Protein AF-A0AAC8Z2U7-F1 (afdb_monomer_lite)

Radius of gyration: 31.98 Å; chains: 1; bounding box: 55×46×84 Å

Organism: Sphingopyxis macrogoltabida (NCBI:txid33050)

Foldseek 3Di:
DDDDPVNVVVVVVVVVVVPPDPPDPCVCVVVVVCVVVVDDDPDDDDPDDDPPPDVVVVVVVVVCVVVVVDDDDDDDDPDDPPPDDDD

pLDDT: mean 77.73, std 10.02, range [45.53, 93.25]

Secondary structure (DSSP, 8-state):
----HHHHHHHHHHHHHGGGS---TTTTHHHHHHHHHT---SS---SSPPP---HHHHHHHHHHHHHT-PPPPP-------------

Sequence (87 aa):
MNIDRRIAAAAGLALIAAGCTPTDATFGNAVRQTMAAQVVNPDPQYDDPVPTTEGAKGAEAVERYRTDKVKQPDTIRTTDTDTGSPR

Structure (mmCIF, N/CA/C/O backbone):
data_AF-A0AAC8Z2U7-F1
#
_entry.id   AF-A0AAC8Z2U7-F1
#
loop_
_atom_site.group_PDB
_atom_site.id
_atom_site.type_symbol
_atom_site.label_atom_id
_atom_site.label_alt_id
_atom_site.label_comp_id
_atom_site.label_asym_id
_atom_site.label_entity_id
_atom_site.label_seq_id
_atom_site.pdbx_PDB_ins_code
_atom_site.Cartn_x
_atom_site.Cartn_y
_atom_site.Cartn_z
_atom_site.occupancy
_atom_site.B_iso_or_equiv
_atom_site.auth_seq_id
_atom_site.auth_comp_id
_atom_site.auth_asym_id
_atom_site.auth_atom_id
_atom_site.pdbx_PDB_model_num
ATOM 1 N N . MET A 1 1 ? 16.432 18.977 -58.184 1.00 47.19 1 MET A N 1
ATOM 2 C CA . MET A 1 1 ? 15.819 19.161 -56.852 1.00 47.19 1 MET A CA 1
ATOM 3 C C . MET A 1 1 ? 16.960 19.178 -55.846 1.00 47.19 1 MET A C 1
ATOM 5 O O . MET A 1 1 ? 17.498 18.121 -55.552 1.00 47.19 1 MET A O 1
ATOM 9 N N . ASN A 1 2 ? 17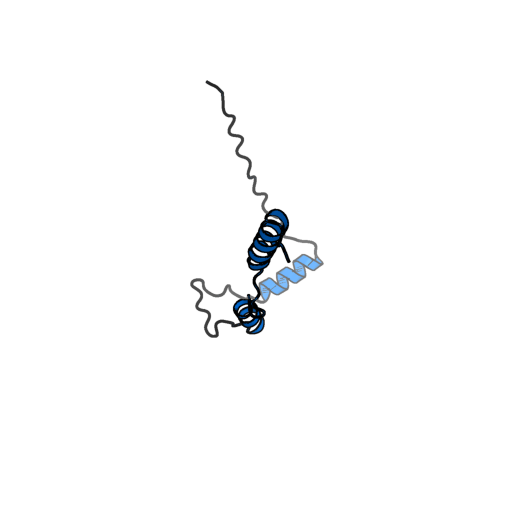.411 20.357 -55.414 1.00 63.09 2 ASN A N 1
ATOM 10 C CA . ASN A 1 2 ? 18.570 20.466 -54.525 1.00 63.09 2 ASN A CA 1
ATOM 11 C C . ASN A 1 2 ? 18.045 20.585 -53.097 1.00 63.09 2 ASN A C 1
ATOM 13 O O . ASN A 1 2 ? 17.501 21.622 -52.728 1.00 63.09 2 ASN A O 1
ATOM 17 N N . ILE A 1 3 ? 18.135 19.500 -52.331 1.00 73.88 3 ILE A N 1
ATOM 18 C CA . ILE A 1 3 ? 17.773 19.518 -50.914 1.00 73.88 3 ILE A CA 1
ATOM 19 C C . ILE A 1 3 ? 18.819 20.369 -50.194 1.00 73.88 3 ILE A C 1
ATOM 21 O O . ILE A 1 3 ? 20.006 20.043 -50.195 1.00 73.88 3 ILE A O 1
ATOM 25 N N . ASP A 1 4 ? 18.377 21.480 -49.609 1.00 81.94 4 ASP A N 1
ATOM 26 C CA . ASP A 1 4 ? 19.232 22.353 -48.814 1.00 81.94 4 ASP A CA 1
ATOM 27 C C . ASP A 1 4 ? 19.768 21.571 -47.605 1.00 81.94 4 ASP A C 1
ATOM 29 O O . ASP A 1 4 ? 19.011 20.935 -46.864 1.00 81.94 4 ASP A O 1
ATOM 33 N N . ARG A 1 5 ? 21.088 21.617 -47.391 1.00 80.56 5 ARG A N 1
ATOM 34 C CA . ARG A 1 5 ? 21.777 20.903 -46.307 1.00 80.56 5 ARG A CA 1
ATOM 35 C C . ARG A 1 5 ? 21.204 21.258 -44.933 1.00 80.56 5 ARG A C 1
ATOM 37 O O . ARG A 1 5 ? 21.227 20.425 -44.032 1.00 80.56 5 ARG A O 1
ATOM 44 N N . ARG A 1 6 ? 20.660 22.470 -44.776 1.00 81.94 6 ARG A N 1
ATOM 45 C CA . ARG A 1 6 ? 19.981 22.908 -43.545 1.00 81.94 6 ARG A CA 1
ATOM 46 C C . ARG A 1 6 ? 18.641 22.202 -43.344 1.00 81.94 6 ARG A C 1
ATOM 48 O O . ARG A 1 6 ? 18.333 21.795 -42.229 1.00 81.94 6 ARG A O 1
ATOM 55 N N . ILE A 1 7 ? 17.885 22.002 -44.424 1.00 83.38 7 ILE A N 1
ATOM 56 C CA . ILE A 1 7 ? 16.608 21.277 -44.407 1.00 83.38 7 ILE A CA 1
ATOM 57 C C . ILE A 1 7 ? 16.854 19.787 -44.147 1.00 83.38 7 ILE A C 1
ATOM 59 O O . ILE A 1 7 ? 16.167 19.192 -43.322 1.00 83.38 7 ILE A O 1
ATOM 63 N N . ALA A 1 8 ? 17.882 19.199 -44.769 1.00 83.25 8 ALA A N 1
ATOM 64 C CA . ALA A 1 8 ? 18.280 17.815 -44.506 1.00 83.25 8 ALA A CA 1
ATOM 65 C C . ALA A 1 8 ? 18.695 17.593 -43.040 1.00 83.25 8 ALA A C 1
ATOM 67 O O . ALA A 1 8 ? 18.279 16.614 -42.422 1.00 83.25 8 ALA A O 1
ATOM 68 N N . ALA A 1 9 ? 19.472 18.517 -42.464 1.00 84.56 9 ALA A N 1
ATOM 69 C CA . ALA A 1 9 ? 19.888 18.437 -41.065 1.00 84.56 9 ALA A CA 1
ATOM 70 C C . ALA A 1 9 ? 18.704 18.581 -40.092 1.00 84.56 9 ALA A C 1
ATOM 72 O O . ALA A 1 9 ? 18.605 17.821 -39.130 1.00 84.56 9 ALA A O 1
ATOM 73 N N . ALA A 1 10 ? 17.778 19.508 -40.360 1.00 83.81 10 ALA A N 1
ATOM 74 C CA . ALA A 1 10 ? 16.582 19.698 -39.542 1.00 83.81 10 ALA A CA 1
ATOM 75 C C . ALA A 1 10 ? 15.639 18.482 -39.595 1.00 83.81 10 ALA A C 1
ATOM 77 O O . ALA A 1 10 ? 15.146 18.039 -38.558 1.00 83.81 10 ALA A O 1
ATOM 78 N N . ALA A 1 11 ? 15.437 17.898 -40.781 1.00 83.62 11 ALA A N 1
ATOM 79 C CA . ALA A 1 11 ? 14.627 16.692 -40.947 1.00 83.62 11 ALA A CA 1
ATOM 80 C C . ALA A 1 11 ? 15.252 15.470 -40.249 1.00 83.62 11 ALA A C 1
ATOM 82 O O . ALA A 1 11 ? 14.544 14.701 -39.601 1.00 83.62 11 ALA A O 1
ATOM 83 N N . GLY A 1 12 ? 16.580 15.318 -40.320 1.00 84.00 12 GLY A N 1
ATOM 84 C CA . GLY A 1 12 ? 17.299 14.260 -39.608 1.00 84.00 12 GLY A CA 1
ATOM 85 C C . GLY A 1 12 ? 17.175 14.379 -38.086 1.00 84.00 12 GLY A C 1
ATOM 86 O O . GLY A 1 12 ? 16.901 13.389 -37.413 1.00 84.00 12 GLY A O 1
ATOM 87 N N . LEU A 1 13 ? 17.298 15.593 -37.540 1.00 81.38 13 LEU A N 1
ATOM 88 C CA . LEU A 1 13 ? 17.149 15.834 -36.102 1.00 81.38 13 LEU A CA 1
ATOM 89 C C . LEU A 1 13 ? 15.721 15.543 -35.610 1.00 81.38 13 LEU A C 1
ATOM 91 O O . LEU A 1 13 ? 15.548 14.957 -34.543 1.00 81.38 13 LEU A O 1
ATOM 95 N N . ALA A 1 14 ? 14.704 15.906 -36.397 1.00 79.25 14 ALA A N 1
ATOM 96 C CA . ALA A 1 14 ? 13.304 15.642 -36.067 1.00 79.25 14 ALA A CA 1
ATOM 9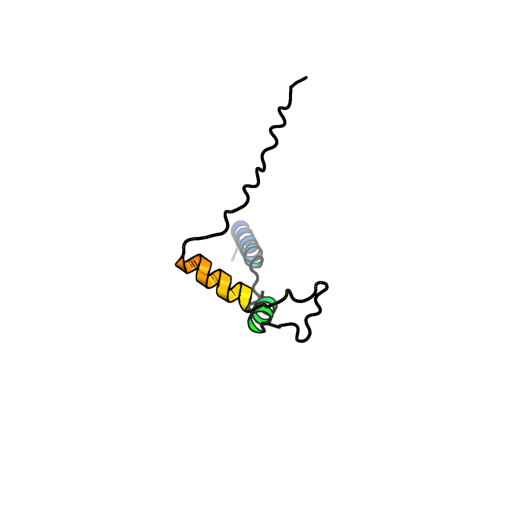7 C C . ALA A 1 14 ? 12.985 14.136 -36.008 1.00 79.25 14 ALA A C 1
ATOM 99 O O . ALA A 1 14 ? 12.258 13.697 -35.118 1.00 79.25 14 ALA A O 1
ATOM 100 N N . LEU A 1 15 ? 13.568 13.334 -36.907 1.00 77.88 15 LEU A N 1
ATOM 101 C CA . LEU A 1 15 ? 13.417 11.874 -36.897 1.00 77.88 15 LEU A CA 1
ATOM 102 C C . LEU A 1 15 ? 14.075 11.226 -35.673 1.00 77.88 15 LEU A C 1
ATOM 104 O O . LEU A 1 15 ? 13.513 10.300 -35.096 1.00 77.88 15 LEU A O 1
ATOM 108 N N . ILE A 1 16 ? 15.236 11.729 -35.247 1.00 78.25 16 ILE A N 1
ATOM 109 C CA . ILE A 1 16 ? 15.936 11.228 -34.055 1.00 78.25 16 ILE A CA 1
ATOM 110 C C . ILE A 1 16 ? 15.159 11.592 -32.780 1.00 78.25 16 ILE A C 1
ATOM 112 O O . ILE A 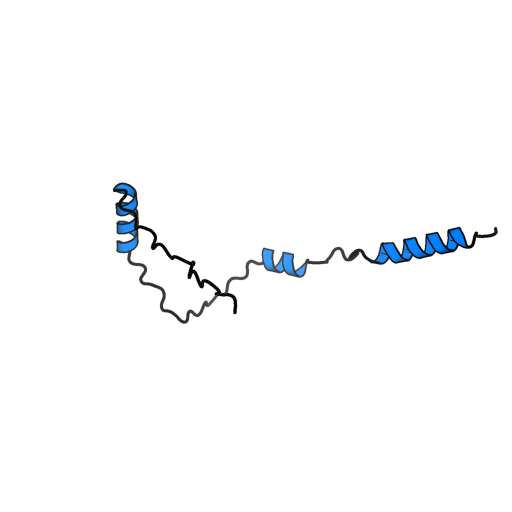1 16 ? 15.006 10.757 -31.891 1.00 78.25 16 ILE A O 1
ATOM 116 N N . ALA A 1 17 ? 14.611 12.809 -32.702 1.00 72.19 17 ALA A N 1
ATOM 117 C CA . ALA A 1 17 ? 13.827 13.258 -31.550 1.00 72.19 17 ALA A CA 1
ATOM 118 C C . ALA A 1 17 ? 12.508 12.478 -31.372 1.00 72.19 17 ALA A C 1
ATOM 120 O O . ALA A 1 17 ? 12.053 12.289 -30.244 1.00 72.19 17 ALA A O 1
ATOM 121 N N . ALA A 1 18 ? 11.915 11.980 -32.461 1.00 70.25 18 ALA A N 1
ATOM 122 C CA . ALA A 1 18 ? 10.690 11.181 -32.418 1.00 70.25 18 ALA A CA 1
ATOM 123 C C . ALA A 1 18 ? 10.889 9.753 -31.864 1.00 70.25 18 ALA A C 1
ATOM 125 O O . ALA A 1 18 ? 9.906 9.092 -31.540 1.00 70.25 18 ALA A O 1
ATOM 126 N N . GLY A 1 19 ? 12.131 9.273 -31.726 1.00 67.38 19 GLY A N 1
ATOM 127 C CA . GLY A 1 19 ? 12.435 7.929 -31.216 1.00 67.38 19 GLY A CA 1
ATOM 128 C C . GLY A 1 19 ? 12.443 7.791 -29.687 1.00 67.38 19 GLY A C 1
ATOM 129 O O . GLY A 1 19 ? 12.541 6.676 -29.186 1.00 67.38 19 GLY A O 1
ATOM 130 N N . CYS A 1 20 ? 12.350 8.896 -28.936 1.00 67.69 20 CYS A N 1
ATOM 131 C CA . CYS A 1 20 ? 12.421 8.882 -27.468 1.00 67.69 20 CYS A CA 1
ATOM 132 C C . CYS A 1 20 ? 11.077 8.623 -26.765 1.00 67.69 20 CYS A C 1
ATOM 134 O O . CYS A 1 20 ? 11.021 8.665 -25.535 1.00 67.69 20 CYS A O 1
ATOM 136 N N . THR A 1 21 ? 9.990 8.368 -27.497 1.00 67.12 21 THR A N 1
ATOM 137 C CA . THR A 1 21 ? 8.717 7.972 -26.883 1.00 67.12 21 THR A CA 1
ATOM 138 C C . THR A 1 21 ? 8.624 6.445 -26.827 1.00 67.12 21 THR A C 1
ATOM 140 O O . THR A 1 21 ? 8.964 5.779 -27.807 1.00 67.12 21 THR A O 1
ATOM 143 N N . PRO A 1 22 ? 8.176 5.841 -25.709 1.00 66.50 22 PRO A N 1
ATOM 144 C CA . PRO A 1 22 ? 7.852 4.422 -25.709 1.00 66.50 22 PRO A CA 1
ATOM 145 C C . PRO A 1 22 ? 6.670 4.214 -26.665 1.00 66.50 22 PRO A C 1
ATOM 147 O O . PRO A 1 22 ? 5.539 4.588 -26.366 1.00 66.50 22 PRO A O 1
ATOM 150 N N . THR A 1 23 ? 6.944 3.667 -27.849 1.00 68.56 23 THR A N 1
ATOM 151 C CA . THR A 1 23 ? 5.944 3.365 -28.889 1.00 68.56 23 THR A CA 1
ATOM 152 C C . THR A 1 23 ? 5.203 2.056 -28.630 1.00 68.56 23 THR A C 1
ATOM 154 O O . THR A 1 23 ? 4.243 1.735 -29.330 1.00 68.56 23 THR A O 1
ATOM 157 N N . ASP A 1 24 ? 5.630 1.297 -27.620 1.00 75.75 24 ASP A N 1
ATOM 158 C CA . ASP A 1 24 ? 4.998 0.047 -27.239 1.00 75.75 24 ASP A CA 1
ATOM 159 C C . ASP A 1 24 ? 3.716 0.305 -26.436 1.00 75.75 24 ASP A C 1
ATOM 161 O O . ASP A 1 24 ? 3.746 0.673 -25.259 1.00 75.75 24 ASP A O 1
ATOM 165 N N . ALA A 1 25 ? 2.570 0.055 -27.073 1.00 78.81 25 ALA A N 1
ATOM 166 C CA . ALA A 1 25 ? 1.254 0.136 -26.444 1.00 78.81 25 ALA A CA 1
ATOM 167 C C . ALA A 1 25 ? 1.108 -0.813 -25.240 1.00 78.81 25 ALA A C 1
ATOM 169 O O . ALA A 1 25 ? 0.229 -0.615 -24.398 1.00 78.81 25 ALA A O 1
ATOM 170 N N . THR A 1 26 ? 1.964 -1.836 -25.140 1.00 82.25 26 THR A N 1
ATOM 171 C CA . THR A 1 26 ? 1.957 -2.791 -24.029 1.00 82.25 26 THR A CA 1
ATOM 172 C C . THR A 1 26 ? 2.845 -2.376 -22.855 1.00 82.25 26 THR A C 1
ATOM 174 O O . THR A 1 26 ? 2.869 -3.066 -21.831 1.00 82.25 26 THR A O 1
ATOM 177 N N . PHE A 1 27 ? 3.491 -1.206 -22.921 1.00 84.19 27 PHE A N 1
ATOM 178 C CA . PHE A 1 27 ? 4.313 -0.701 -21.829 1.00 84.19 27 PHE A CA 1
ATOM 179 C C . PHE A 1 27 ? 3.499 -0.598 -20.527 1.00 84.19 27 PHE A C 1
ATOM 181 O O . PHE A 1 27 ? 2.433 0.027 -20.459 1.00 84.19 27 PHE A O 1
ATOM 188 N N . GLY A 1 28 ? 3.992 -1.260 -19.478 1.00 86.38 28 GLY A N 1
ATOM 189 C CA . GLY A 1 28 ? 3.331 -1.342 -18.172 1.00 86.38 28 GLY A CA 1
ATOM 190 C C . GLY A 1 28 ? 2.175 -2.346 -18.081 1.00 86.38 28 GLY A C 1
ATOM 191 O O . GLY A 1 28 ? 1.528 -2.413 -17.038 1.00 86.38 28 GLY A O 1
ATOM 192 N N . ASN A 1 29 ? 1.900 -3.146 -19.119 1.00 88.44 29 ASN A N 1
ATOM 193 C CA . ASN A 1 29 ? 0.823 -4.141 -19.087 1.00 88.44 29 ASN A CA 1
ATOM 194 C C . ASN A 1 29 ? 1.030 -5.189 -17.981 1.00 88.44 29 ASN A C 1
ATOM 196 O O . ASN A 1 29 ? 0.080 -5.505 -17.278 1.00 88.44 29 ASN A O 1
ATOM 200 N N . ALA A 1 30 ? 2.270 -5.624 -17.733 1.00 86.56 30 ALA A N 1
ATOM 201 C CA . ALA A 1 30 ? 2.583 -6.529 -16.623 1.00 86.56 30 ALA A CA 1
ATOM 202 C C . ALA A 1 30 ? 2.154 -5.950 -15.260 1.00 86.56 30 ALA A C 1
ATOM 204 O O . ALA A 1 30 ? 1.516 -6.637 -14.472 1.00 86.56 30 ALA A O 1
ATOM 205 N N . VAL A 1 31 ? 2.416 -4.662 -15.003 1.00 88.06 31 VAL A N 1
ATOM 206 C CA . VAL A 1 31 ? 1.991 -3.992 -13.760 1.00 88.06 31 VAL A CA 1
ATOM 207 C C . VAL A 1 31 ? 0.466 -3.914 -13.681 1.00 88.06 31 VAL A C 1
ATOM 209 O O . VAL A 1 31 ? -0.109 -4.216 -12.639 1.00 88.06 31 VAL A O 1
ATOM 212 N N . ARG A 1 32 ? -0.209 -3.561 -14.783 1.00 88.06 32 ARG A N 1
ATOM 213 C CA . ARG A 1 32 ? -1.681 -3.512 -14.842 1.00 88.06 32 ARG A CA 1
ATOM 214 C C . ARG A 1 32 ? -2.310 -4.887 -14.610 1.00 88.06 32 ARG A C 1
ATOM 216 O O . ARG A 1 32 ? -3.292 -4.981 -13.883 1.00 88.06 32 ARG A O 1
ATOM 223 N N . GLN A 1 33 ? -1.727 -5.940 -15.176 1.00 89.94 33 GLN A N 1
ATOM 224 C CA . GLN A 1 33 ? -2.162 -7.322 -14.984 1.00 89.94 33 GLN A CA 1
ATOM 225 C C . GLN A 1 33 ? -1.948 -7.783 -13.542 1.00 89.94 33 GLN A C 1
ATOM 227 O O . GLN A 1 33 ? -2.871 -8.331 -12.948 1.00 89.94 33 GLN A O 1
ATOM 232 N N . THR A 1 34 ? -0.791 -7.498 -12.942 1.00 87.00 34 THR A N 1
ATOM 233 C CA . THR A 1 34 ? -0.529 -7.810 -11.529 1.00 87.00 34 THR A CA 1
ATOM 234 C C . THR A 1 34 ? -1.492 -7.069 -10.600 1.00 87.00 34 THR A C 1
ATOM 236 O O . THR A 1 34 ? -2.037 -7.677 -9.681 1.00 87.00 34 THR A O 1
ATOM 239 N N . MET A 1 35 ? -1.765 -5.784 -10.859 1.00 86.12 35 MET A N 1
ATOM 240 C CA . MET A 1 35 ? -2.760 -5.018 -10.095 1.00 86.12 35 MET A CA 1
ATOM 241 C C . MET A 1 35 ? -4.175 -5.591 -10.245 1.00 86.12 35 MET A C 1
ATOM 243 O O . MET A 1 35 ? -4.911 -5.654 -9.264 1.00 86.12 35 MET A O 1
ATOM 247 N N . ALA A 1 36 ? -4.560 -6.019 -11.450 1.00 86.56 36 ALA A N 1
ATOM 248 C CA . ALA A 1 36 ? -5.872 -6.610 -11.707 1.00 86.56 36 ALA A CA 1
ATOM 249 C C . ALA A 1 36 ? -6.032 -8.001 -11.076 1.00 86.56 36 ALA A C 1
ATOM 251 O O . ALA A 1 36 ? -7.125 -8.352 -10.642 1.00 86.56 36 ALA A O 1
ATOM 252 N N . ALA A 1 37 ? -4.955 -8.784 -11.015 1.00 87.69 37 ALA A N 1
ATOM 253 C CA . ALA A 1 37 ? -4.986 -10.144 -10.495 1.00 87.69 37 ALA A CA 1
ATOM 254 C C . ALA A 1 37 ? -5.188 -10.212 -8.973 1.00 87.69 37 ALA A C 1
ATOM 256 O O . ALA A 1 37 ? -5.627 -11.250 -8.491 1.00 87.69 37 ALA A O 1
ATOM 257 N N . GLN A 1 38 ? -4.865 -9.137 -8.234 1.00 84.25 38 GLN A N 1
ATOM 258 C CA . GLN A 1 38 ? -5.005 -9.048 -6.769 1.00 84.25 38 GLN A CA 1
ATOM 259 C C . GLN A 1 38 ? -4.573 -10.340 -6.053 1.00 84.25 38 GLN A C 1
ATOM 261 O O . GLN A 1 38 ? -5.298 -10.875 -5.218 1.00 84.25 38 GLN A O 1
ATOM 266 N N . VAL A 1 39 ? -3.414 -10.891 -6.428 1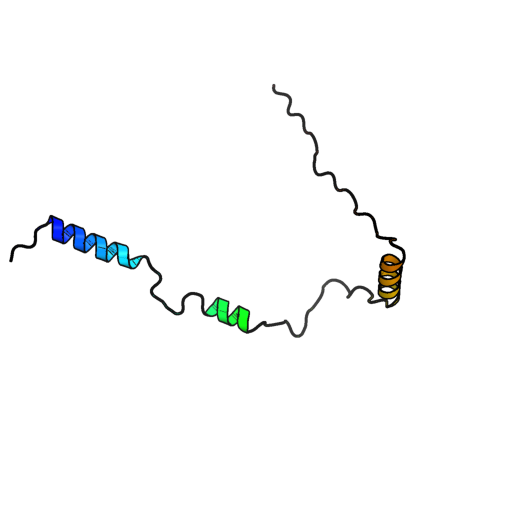.00 82.31 39 VAL A N 1
ATOM 267 C CA . VAL A 1 39 ? -2.990 -12.210 -5.944 1.00 82.31 39 VAL A CA 1
ATOM 268 C C . VAL A 1 39 ? -2.720 -12.140 -4.442 1.00 82.31 39 VAL A C 1
ATOM 270 O O . VAL A 1 39 ? -1.780 -11.480 -4.000 1.00 82.31 39 VAL A O 1
ATOM 273 N N . VAL A 1 40 ? -3.548 -12.835 -3.665 1.00 82.38 40 VAL A N 1
AT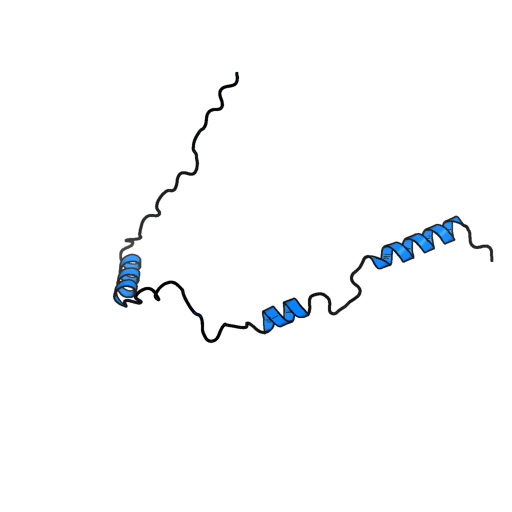OM 274 C CA . VAL A 1 40 ? -3.380 -13.015 -2.219 1.00 82.38 40 VAL A CA 1
ATOM 275 C C . VAL A 1 40 ? -2.666 -14.343 -1.974 1.00 82.38 40 VAL A C 1
ATOM 277 O O . VAL A 1 40 ? -2.967 -15.336 -2.637 1.00 82.38 40 VAL A O 1
ATOM 280 N N . ASN A 1 41 ? -1.721 -14.373 -1.031 1.00 82.94 41 ASN A N 1
ATOM 281 C CA . ASN A 1 41 ? -1.097 -15.622 -0.596 1.00 82.94 41 ASN A CA 1
ATOM 282 C C . ASN A 1 41 ? -2.165 -16.516 0.074 1.00 82.94 41 ASN A C 1
ATOM 284 O O . ASN A 1 41 ? -2.719 -16.090 1.090 1.00 82.94 41 ASN A O 1
ATOM 288 N N . PRO A 1 42 ? -2.469 -17.717 -0.462 1.00 81.50 42 PRO A N 1
ATOM 289 C CA . PRO A 1 42 ? -3.483 -18.599 0.116 1.00 81.50 42 PRO A CA 1
ATOM 290 C C . PRO A 1 42 ? -3.084 -19.164 1.485 1.00 81.50 42 PRO A C 1
ATOM 292 O O . PRO A 1 42 ? -3.966 -19.558 2.242 1.00 81.50 42 PRO A O 1
ATOM 295 N N . ASP A 1 43 ? -1.789 -19.194 1.804 1.00 86.50 43 ASP A N 1
ATOM 296 C CA . ASP A 1 43 ? -1.263 -19.679 3.080 1.00 86.50 43 ASP A CA 1
ATOM 297 C C . ASP A 1 43 ? -0.273 -18.657 3.666 1.00 86.50 43 ASP A C 1
ATOM 299 O O . ASP A 1 43 ? 0.949 -18.770 3.502 1.00 86.50 43 ASP A O 1
ATOM 303 N N . PRO A 1 44 ? -0.783 -17.570 4.270 1.00 81.56 44 PRO A N 1
ATOM 304 C CA . PRO A 1 44 ? 0.063 -16.574 4.896 1.00 81.56 44 PRO A CA 1
ATOM 305 C C . PRO A 1 44 ? 0.665 -17.149 6.181 1.00 81.56 44 PRO A C 1
ATOM 307 O O . PRO A 1 44 ? -0.016 -17.331 7.188 1.00 81.56 44 PRO A O 1
ATOM 310 N N . GLN A 1 45 ? 1.967 -17.413 6.134 1.00 86.50 45 GLN A N 1
ATOM 311 C CA . GLN A 1 45 ? 2.755 -17.761 7.308 1.00 86.50 45 GLN A CA 1
ATOM 312 C C . GLN A 1 45 ? 3.145 -16.467 8.028 1.00 86.50 45 GLN A C 1
ATOM 314 O O . GLN A 1 45 ? 3.748 -15.578 7.425 1.00 86.50 45 GLN A O 1
ATOM 319 N N . TYR A 1 46 ? 2.764 -16.351 9.298 1.00 80.69 46 TYR A N 1
ATOM 320 C CA . TYR A 1 46 ? 3.102 -15.217 10.154 1.00 80.69 46 TYR A CA 1
ATOM 321 C C . TYR A 1 46 ? 4.104 -15.673 11.214 1.00 80.69 46 TYR A C 1
ATOM 323 O O . TYR A 1 46 ? 3.890 -16.702 11.854 1.00 80.69 46 TYR A O 1
ATOM 331 N N . ASP A 1 47 ? 5.178 -14.905 11.402 1.00 85.12 47 ASP A N 1
ATOM 332 C CA . ASP A 1 47 ? 6.174 -15.170 12.450 1.00 85.12 47 ASP A CA 1
ATOM 333 C C . ASP A 1 47 ? 5.583 -14.950 13.852 1.00 85.12 47 ASP A C 1
ATOM 335 O O . ASP A 1 47 ? 5.908 -15.664 14.802 1.00 85.12 47 ASP A O 1
ATOM 339 N N . ASP A 1 48 ? 4.675 -13.978 13.961 1.00 82.38 48 ASP A N 1
ATOM 340 C CA . ASP A 1 48 ? 3.967 -13.658 15.191 1.00 82.38 48 ASP A CA 1
ATOM 341 C C . ASP A 1 48 ? 2.622 -14.395 15.264 1.00 82.38 48 ASP A C 1
ATOM 343 O O . ASP A 1 48 ? 1.895 -14.486 14.265 1.00 82.38 48 ASP A O 1
ATOM 347 N N . PRO A 1 49 ? 2.226 -14.879 16.454 1.00 77.50 49 PRO A N 1
ATOM 348 C CA . PRO A 1 49 ? 0.900 -15.437 16.642 1.00 77.50 49 PRO A CA 1
ATOM 349 C C . PRO A 1 49 ? -0.157 -14.380 16.323 1.00 77.50 49 PRO A C 1
ATOM 351 O O . PRO A 1 49 ? -0.043 -13.223 16.739 1.00 77.50 49 PRO A O 1
ATOM 354 N N . VAL A 1 50 ? -1.219 -14.799 15.624 1.00 69.62 50 VAL A N 1
ATOM 355 C CA . VAL A 1 50 ? -2.391 -13.949 15.389 1.00 69.62 50 VAL A CA 1
ATOM 356 C C . VAL A 1 50 ? -2.817 -13.368 16.740 1.00 69.62 50 VAL A C 1
ATOM 358 O O . VAL A 1 50 ? -3.087 -14.141 17.669 1.00 69.62 50 VAL A O 1
ATOM 361 N N . PRO A 1 51 ? -2.844 -12.031 16.890 1.00 71.62 51 PRO A N 1
ATOM 362 C CA . PRO A 1 51 ? -3.170 -11.420 18.164 1.00 71.62 51 PRO A CA 1
ATOM 363 C C . PRO A 1 51 ? -4.546 -11.907 18.598 1.00 71.62 51 PRO A C 1
ATOM 365 O O . PRO A 1 51 ? -5.451 -12.031 17.771 1.00 71.62 51 PRO A O 1
ATOM 368 N N . THR A 1 52 ? -4.711 -12.180 19.892 1.00 69.75 52 THR A N 1
ATOM 369 C CA . THR A 1 52 ? -5.979 -12.684 20.418 1.00 69.75 52 THR A CA 1
ATOM 370 C C . THR A 1 52 ? -7.118 -11.743 20.017 1.00 69.75 52 THR A C 1
ATOM 372 O O . THR A 1 52 ? -7.205 -10.588 20.460 1.00 69.75 52 THR A O 1
ATOM 375 N N . THR A 1 53 ? -7.988 -12.235 19.131 1.00 65.69 53 THR A N 1
ATOM 376 C CA . THR A 1 53 ? -9.214 -11.568 18.692 1.00 65.69 53 THR A CA 1
ATOM 377 C C . THR A 1 53 ? -10.274 -11.765 19.767 1.00 65.69 53 THR A C 1
ATOM 379 O O . THR A 1 53 ? -11.232 -12.520 19.647 1.00 65.69 53 THR A O 1
ATOM 382 N N . GLU A 1 54 ? -10.068 -11.098 20.894 1.00 68.00 54 GLU A N 1
ATOM 383 C CA . GLU A 1 54 ? -10.995 -11.142 22.015 1.00 68.00 54 GLU A CA 1
ATOM 384 C C . GLU A 1 54 ? -12.175 -10.209 21.733 1.00 68.00 54 GLU A C 1
ATOM 386 O O . GLU A 1 54 ? -11.999 -8.996 21.600 1.00 68.00 54 GLU A O 1
ATOM 391 N N . GLY A 1 55 ? -13.399 -10.749 21.704 1.00 71.50 55 GLY A N 1
ATOM 392 C CA . GLY A 1 55 ? -14.625 -9.945 21.587 1.00 71.50 55 GLY A CA 1
ATOM 393 C C . GLY A 1 55 ? -14.733 -8.853 22.662 1.00 71.50 55 GLY A C 1
ATOM 394 O O . GLY A 1 55 ? -15.335 -7.806 22.428 1.00 71.50 55 GLY A O 1
ATOM 395 N N . ALA A 1 56 ? -14.055 -9.046 23.799 1.00 72.19 56 ALA A N 1
ATOM 396 C CA . ALA A 1 56 ? -13.888 -8.045 24.847 1.00 72.19 56 ALA A CA 1
ATOM 397 C C . ALA A 1 56 ? -13.221 -6.752 24.344 1.00 72.19 56 ALA A C 1
ATOM 399 O O . ALA A 1 56 ? -13.688 -5.670 24.683 1.00 72.19 56 ALA A O 1
ATOM 400 N N . LYS A 1 57 ? -12.202 -6.832 23.475 1.00 75.69 57 LYS A N 1
ATOM 401 C CA . LYS A 1 57 ? -11.548 -5.645 22.888 1.00 75.69 57 LYS A CA 1
ATOM 402 C C . LYS A 1 57 ? -12.496 -4.869 21.972 1.00 75.69 57 LYS A C 1
ATOM 404 O O . LYS A 1 57 ? -12.434 -3.642 21.923 1.00 75.69 57 LYS A O 1
ATOM 409 N N . GLY A 1 58 ? -13.394 -5.575 21.280 1.00 78.75 58 GLY A N 1
ATOM 410 C CA . GLY A 1 58 ? -14.456 -4.969 20.475 1.00 78.75 58 GLY A CA 1
ATOM 411 C C . GLY A 1 58 ? -15.501 -4.260 21.339 1.00 78.75 58 GLY A C 1
ATOM 412 O O . GLY A 1 58 ? -15.827 -3.103 21.083 1.00 78.75 58 GLY A O 1
ATOM 413 N N . ALA A 1 59 ? -15.970 -4.915 22.404 1.00 82.38 59 ALA A N 1
ATOM 414 C CA . ALA A 1 59 ? -16.893 -4.312 23.366 1.00 82.38 59 ALA A CA 1
ATOM 415 C C . ALA A 1 59 ? -16.282 -3.075 24.050 1.00 82.38 59 ALA A C 1
ATOM 417 O O . ALA A 1 59 ? -16.938 -2.041 24.163 1.00 82.38 59 ALA A O 1
ATOM 418 N N . GLU A 1 60 ? -15.006 -3.147 24.429 1.00 82.94 60 GLU A N 1
ATOM 419 C CA . GLU A 1 60 ? -14.271 -2.027 25.014 1.00 82.94 60 GLU A CA 1
ATOM 420 C C . GLU A 1 60 ? -14.122 -0.861 24.022 1.00 82.94 60 GLU A C 1
ATOM 422 O O . GLU A 1 60 ? -14.284 0.294 24.402 1.00 82.94 60 GLU A O 1
ATOM 427 N N . ALA A 1 61 ? -13.870 -1.131 22.736 1.00 81.94 61 ALA A N 1
ATOM 428 C CA . ALA A 1 61 ? -13.812 -0.088 21.710 1.00 81.94 61 ALA A CA 1
ATOM 429 C C . ALA A 1 61 ? -15.161 0.635 21.535 1.00 81.94 61 ALA A C 1
ATOM 431 O O . ALA A 1 61 ? -15.192 1.861 21.420 1.00 81.94 61 ALA A O 1
ATOM 432 N N . VAL A 1 62 ? -16.271 -0.109 21.569 1.00 84.88 62 VAL A N 1
ATOM 433 C CA . VAL A 1 62 ? -17.627 0.461 21.513 1.00 84.88 62 VAL A CA 1
ATOM 434 C C . VAL A 1 62 ? -17.916 1.321 22.745 1.00 84.88 62 VAL A C 1
ATOM 436 O O . VAL A 1 62 ? -18.449 2.421 22.614 1.00 84.88 62 VAL A O 1
ATOM 439 N N . GLU A 1 63 ? -17.543 0.853 23.936 1.00 87.50 63 GLU A N 1
ATOM 440 C CA . GLU A 1 63 ? -17.723 1.603 25.182 1.00 87.50 63 GLU A CA 1
ATOM 441 C C . GLU A 1 63 ? -16.913 2.905 25.186 1.00 87.50 63 GLU A C 1
ATOM 443 O O . GLU A 1 63 ? -17.438 3.966 25.531 1.00 87.50 63 GLU A O 1
ATOM 448 N N . ARG A 1 64 ? -15.654 2.859 24.732 1.00 88.62 64 ARG A N 1
ATOM 449 C CA . ARG A 1 64 ? -14.799 4.049 24.601 1.00 88.62 64 ARG A CA 1
ATOM 450 C C . ARG A 1 64 ? -15.403 5.090 23.658 1.00 88.62 64 ARG A C 1
ATOM 452 O O . ARG A 1 64 ? -15.377 6.271 23.986 1.00 88.62 64 ARG A O 1
ATOM 459 N N . TYR A 1 65 ? -15.993 4.661 22.539 1.00 85.00 65 TYR A N 1
ATOM 460 C CA . TYR A 1 65 ? -16.684 5.559 21.608 1.00 85.00 65 TYR A CA 1
ATOM 461 C C . TYR A 1 65 ? -17.919 6.216 22.240 1.00 85.00 65 TYR A C 1
ATOM 463 O O . TYR A 1 65 ? -18.144 7.409 22.069 1.00 85.00 65 TYR A O 1
ATOM 471 N N . ARG A 1 66 ? -18.713 5.452 23.002 1.00 89.94 66 ARG A N 1
ATOM 472 C CA . ARG A 1 66 ? -19.935 5.961 23.650 1.00 89.94 66 ARG A CA 1
ATOM 473 C C . ARG A 1 66 ? -19.664 6.912 24.810 1.00 89.94 66 ARG A C 1
ATOM 475 O O . ARG A 1 66 ? -20.484 7.781 25.079 1.00 89.94 66 ARG A O 1
ATOM 482 N N . THR A 1 67 ? -18.557 6.711 25.516 1.00 93.25 67 THR A N 1
ATOM 483 C CA . THR A 1 67 ? -18.222 7.452 26.743 1.00 93.25 67 THR A CA 1
ATOM 484 C C . THR A 1 67 ? -17.176 8.544 26.538 1.00 93.25 67 THR A C 1
ATOM 486 O O . THR A 1 67 ? -16.776 9.172 27.515 1.00 93.25 67 THR A O 1
ATOM 489 N N . ASP A 1 68 ? -16.731 8.757 25.297 1.00 82.31 68 ASP A N 1
ATOM 490 C CA . ASP A 1 68 ? -15.650 9.682 24.925 1.00 82.31 68 ASP A CA 1
ATOM 491 C C . ASP A 1 68 ? -14.325 9.414 25.673 1.00 82.31 68 ASP A C 1
ATOM 493 O O . ASP A 1 68 ? -13.493 10.289 25.903 1.00 82.31 68 ASP A O 1
ATOM 497 N N . LYS A 1 69 ? -14.108 8.154 26.071 1.00 86.56 69 LYS A N 1
ATOM 498 C CA . LYS A 1 69 ? -12.906 7.694 26.781 1.00 86.56 69 LYS A CA 1
ATOM 499 C C . LYS A 1 69 ? -11.883 7.141 25.795 1.00 86.56 69 LYS A C 1
ATOM 501 O O . LYS A 1 69 ? -11.591 5.942 25.779 1.00 86.56 69 LYS A O 1
ATOM 506 N N . VAL A 1 70 ? -11.356 8.005 24.935 1.00 82.50 70 VAL A N 1
ATOM 507 C CA . VAL A 1 70 ? -10.310 7.630 23.972 1.00 82.50 70 VAL A CA 1
ATOM 508 C C . VAL A 1 70 ? -8.949 7.442 24.656 1.00 82.50 70 VAL A C 1
ATOM 510 O O . VAL A 1 70 ? -8.667 8.029 25.700 1.00 82.50 70 VAL A O 1
ATOM 513 N N . LYS A 1 71 ? -8.092 6.592 24.076 1.00 84.12 71 LYS A N 1
ATOM 514 C CA . LYS A 1 71 ? -6.693 6.469 24.510 1.00 84.12 71 LYS A CA 1
ATOM 515 C C . LYS A 1 71 ? -5.930 7.686 24.001 1.00 84.12 71 LYS A C 1
ATOM 517 O O . LYS A 1 71 ? -5.969 7.958 22.803 1.00 84.12 71 LYS A O 1
ATOM 522 N N . GLN A 1 72 ? -5.247 8.393 24.893 1.00 84.75 72 GLN A N 1
ATOM 523 C CA . GLN A 1 72 ? -4.455 9.551 24.498 1.00 84.75 72 GLN A CA 1
ATOM 524 C C . GLN A 1 72 ? -3.231 9.105 23.690 1.00 84.75 72 GLN A C 1
ATOM 526 O O . GLN A 1 72 ? -2.632 8.083 24.030 1.00 84.75 72 GLN A O 1
ATOM 531 N N . PRO A 1 73 ? -2.872 9.831 22.620 1.00 81.81 73 PRO A N 1
ATOM 532 C CA . PRO A 1 73 ? -1.672 9.528 21.860 1.00 81.81 73 PRO A CA 1
ATOM 533 C C . PRO A 1 73 ? -0.430 9.791 22.714 1.00 81.81 73 PRO A C 1
ATOM 535 O O . PRO A 1 73 ? -0.329 10.831 23.369 1.00 81.81 73 PRO A O 1
ATOM 538 N N . ASP A 1 74 ? 0.534 8.875 22.666 1.00 83.38 74 ASP A N 1
ATOM 539 C CA . ASP A 1 74 ? 1.851 9.107 23.249 1.00 83.38 74 ASP A CA 1
ATOM 540 C C . ASP A 1 74 ? 2.571 10.193 22.439 1.00 83.38 74 ASP A C 1
ATOM 542 O O . ASP A 1 74 ? 2.745 10.086 21.221 1.00 83.38 74 ASP A O 1
ATOM 546 N N . THR A 1 75 ? 2.985 11.273 23.099 1.00 79.62 75 THR A N 1
ATOM 547 C CA . THR A 1 75 ? 3.731 12.345 22.436 1.00 79.62 75 THR A CA 1
ATOM 548 C C . THR A 1 75 ? 5.188 11.928 22.281 1.00 79.62 75 THR A C 1
ATOM 550 O O . THR A 1 75 ? 5.953 11.957 23.245 1.00 79.62 75 THR A O 1
ATOM 553 N N . ILE A 1 76 ? 5.593 11.569 21.064 1.00 77.38 76 ILE A N 1
ATOM 554 C CA . ILE A 1 76 ? 7.001 11.337 20.730 1.00 77.38 76 ILE A CA 1
ATOM 555 C C . ILE A 1 76 ? 7.631 12.684 20.360 1.00 77.38 76 ILE A C 1
ATOM 557 O O . ILE A 1 76 ? 7.209 13.341 19.409 1.00 77.38 76 ILE A O 1
ATOM 561 N N . ARG A 1 77 ? 8.645 13.113 21.119 1.00 75.25 77 ARG A N 1
ATOM 562 C CA . ARG A 1 77 ? 9.424 14.322 20.825 1.00 75.25 77 ARG A CA 1
ATOM 563 C C . ARG A 1 77 ? 10.646 13.940 19.992 1.00 75.25 77 ARG A C 1
ATOM 565 O O . ARG A 1 77 ? 11.523 13.248 20.483 1.00 75.25 77 ARG A O 1
ATOM 572 N N . THR A 1 78 ? 10.718 14.415 18.750 1.00 77.38 78 THR A N 1
ATOM 573 C CA . THR A 1 78 ? 11.814 14.109 17.807 1.00 77.38 78 THR A CA 1
ATOM 574 C C . THR A 1 78 ? 12.893 15.197 17.744 1.00 77.38 78 THR A C 1
ATOM 576 O O . THR A 1 78 ? 13.591 15.316 16.743 1.00 77.38 78 THR A O 1
ATOM 579 N N . THR A 1 79 ? 13.002 16.050 18.766 1.00 74.44 79 THR A N 1
ATOM 580 C CA . THR A 1 79 ? 14.004 17.129 18.815 1.00 74.44 79 THR A CA 1
ATOM 581 C C . THR A 1 79 ? 14.959 16.911 19.976 1.00 74.44 79 THR A C 1
ATOM 583 O O . THR A 1 79 ? 14.652 17.287 21.108 1.00 74.44 79 THR A O 1
ATOM 586 N N . ASP A 1 80 ? 16.124 16.356 19.656 1.00 65.12 80 ASP A N 1
ATOM 587 C CA . ASP A 1 80 ? 17.343 16.539 20.434 1.00 65.12 80 ASP A CA 1
ATOM 588 C C . ASP A 1 80 ? 18.016 17.816 19.920 1.00 65.12 80 ASP A C 1
ATOM 590 O O . ASP A 1 80 ? 18.509 17.880 18.793 1.00 65.12 80 ASP A O 1
ATOM 594 N N . THR A 1 81 ? 17.957 18.887 20.711 1.00 62.16 81 THR A N 1
ATOM 595 C CA . THR A 1 81 ? 18.663 20.135 20.403 1.00 62.16 81 THR A CA 1
ATOM 596 C C . THR A 1 81 ? 20.150 19.928 20.681 1.00 62.16 81 THR A C 1
ATOM 598 O O . THR A 1 81 ? 20.642 20.280 21.752 1.00 62.16 81 THR A O 1
ATOM 601 N N . ASP A 1 82 ? 20.873 19.363 19.718 1.00 59.28 82 ASP A N 1
ATOM 602 C CA . ASP A 1 82 ? 22.333 19.326 19.745 1.00 59.28 82 ASP A CA 1
ATOM 603 C C . ASP A 1 82 ? 22.852 20.702 19.293 1.00 59.28 82 ASP A C 1
ATOM 605 O O . ASP A 1 82 ? 22.883 21.045 18.108 1.00 59.28 82 ASP A O 1
ATOM 609 N N . THR A 1 83 ? 23.156 21.571 20.261 1.00 58.97 83 THR A N 1
ATOM 610 C CA . THR A 1 83 ? 23.702 22.907 19.983 1.00 58.97 83 THR A CA 1
ATOM 611 C C . THR A 1 83 ? 25.170 22.750 19.603 1.00 58.97 83 THR A C 1
ATOM 613 O O . THR A 1 83 ? 26.045 22.672 20.463 1.00 58.97 83 THR A O 1
ATOM 616 N N . GLY A 1 84 ? 25.440 22.688 18.298 1.00 52.28 84 GLY A N 1
ATOM 617 C CA . GLY A 1 84 ? 26.791 22.698 17.748 1.00 52.28 84 GLY A CA 1
ATOM 618 C C . GLY A 1 84 ? 27.513 23.996 18.106 1.00 52.28 84 GLY A C 1
ATOM 619 O O . GLY A 1 84 ? 27.256 25.041 17.514 1.00 52.28 84 GLY A O 1
ATOM 620 N N . SER A 1 85 ? 28.412 23.927 19.086 1.00 51.47 85 SER A N 1
ATOM 621 C CA . SER A 1 85 ? 29.297 25.033 19.451 1.00 51.47 85 SER A CA 1
ATOM 622 C C . SER A 1 85 ? 30.417 25.151 18.403 1.00 51.47 85 SER A C 1
ATOM 624 O O . SER A 1 85 ? 31.141 24.168 18.205 1.00 51.47 85 SER A O 1
ATOM 626 N N . PRO A 1 86 ? 30.583 26.294 17.707 1.00 61.59 86 PRO A N 1
ATOM 627 C CA . PRO A 1 86 ? 31.692 26.487 16.778 1.00 61.59 86 PRO A CA 1
ATOM 628 C C . PRO A 1 86 ? 33.004 26.569 17.566 1.00 61.59 86 PRO A C 1
ATOM 630 O O . PRO A 1 86 ? 33.109 27.354 18.511 1.00 61.59 86 PRO A O 1
ATOM 633 N N . ARG A 1 87 ? 33.985 25.744 17.192 1.00 45.53 87 ARG A N 1
ATOM 634 C CA . ARG A 1 87 ? 35.388 25.936 17.577 1.00 45.53 87 ARG A CA 1
ATOM 635 C C . ARG A 1 87 ? 36.051 26.942 16.651 1.00 45.53 87 ARG A C 1
ATOM 637 O O . ARG A 1 87 ? 35.722 26.903 15.445 1.00 45.53 87 ARG A O 1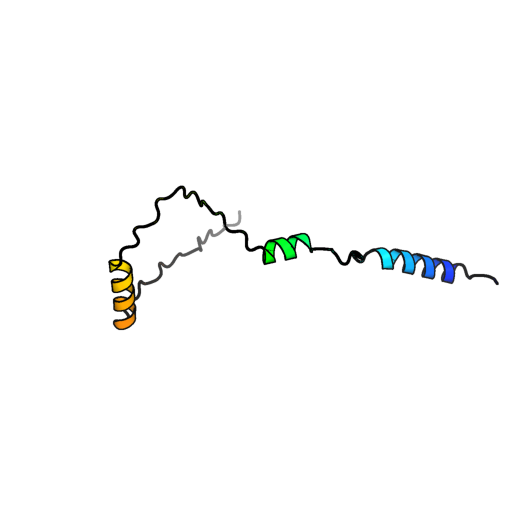
#